Protein AF-A0A832UX78-F1 (afdb_monomer)

Sequence (107 aa):
MGAEQIIALIGIGAAVGALTYHAFFRSAKTAERREAENFEIPVALPKAFGGKEKIEQQPPKAKTGTPLKALCIHCKKAVALPFRCRFCTELFCGEHRLPENHECEAL

Mean predicted aligned error: 19.5 Å

Structure (mmCIF, N/CA/C/O backbone):
data_AF-A0A832UX78-F1
#
_entry.id   AF-A0A832UX78-F1
#
loop_
_atom_site.group_PDB
_atom_site.id
_atom_site.type_symbol
_atom_site.label_atom_id
_atom_site.label_alt_id
_atom_site.label_comp_id
_atom_site.label_asym_id
_atom_site.label_entity_id
_atom_site.label_seq_id
_atom_site.pdbx_PDB_ins_code
_atom_site.Cartn_x
_atom_site.Cartn_y
_atom_site.Cartn_z
_atom_site.occupancy
_atom_site.B_iso_or_equiv
_atom_site.auth_seq_id
_atom_site.auth_comp_id
_atom_site.auth_asym_id
_atom_site.auth_atom_id
_atom_site.pdbx_PDB_model_num
ATOM 1 N N . MET A 1 1 ? -20.213 -2.189 68.488 1.00 57.91 1 MET A N 1
ATOM 2 C CA . MET A 1 1 ? -19.423 -1.556 67.408 1.00 57.91 1 MET A CA 1
ATOM 3 C C . MET A 1 1 ? -20.381 -1.282 66.258 1.00 57.91 1 MET A C 1
ATOM 5 O O . MET A 1 1 ? -20.924 -2.237 65.724 1.00 57.91 1 MET A O 1
ATOM 9 N N . GLY A 1 2 ? -20.716 -0.014 65.998 1.00 64.56 2 GLY A N 1
ATOM 10 C CA . GLY A 1 2 ? -21.736 0.366 65.007 1.00 64.56 2 GLY A CA 1
ATOM 11 C C . GLY A 1 2 ? -21.206 0.321 63.570 1.00 64.56 2 GLY A C 1
ATOM 12 O O . GLY A 1 2 ? -20.004 0.478 63.363 1.00 64.56 2 GLY A O 1
ATOM 13 N N . ALA A 1 3 ? -22.100 0.119 62.597 1.00 67.44 3 ALA A N 1
ATOM 14 C CA . ALA A 1 3 ? -21.788 -0.033 61.167 1.00 67.44 3 ALA A CA 1
ATOM 15 C C . ALA A 1 3 ? -20.900 1.093 60.590 1.00 67.44 3 ALA A C 1
ATOM 17 O O . ALA A 1 3 ? -20.066 0.841 59.724 1.00 67.44 3 ALA A O 1
ATOM 18 N N . GLU A 1 4 ? -21.003 2.298 61.149 1.00 64.88 4 GLU A N 1
ATOM 19 C CA . GLU A 1 4 ? -20.196 3.482 60.822 1.00 64.88 4 GLU A CA 1
ATOM 20 C C . GLU A 1 4 ? -18.678 3.232 60.961 1.00 64.88 4 GLU A C 1
ATOM 22 O O . GLU A 1 4 ? -17.885 3.655 60.121 1.00 64.88 4 GLU A O 1
ATOM 27 N N . GLN A 1 5 ? -18.259 2.485 61.993 1.00 60.84 5 GLN A N 1
ATOM 28 C CA . GLN A 1 5 ? -16.840 2.199 62.256 1.00 60.84 5 GLN A CA 1
ATOM 29 C C . GLN A 1 5 ? -16.263 1.173 61.270 1.00 60.84 5 GLN A C 1
ATOM 31 O O . GLN A 1 5 ? -15.073 1.191 60.968 1.00 60.84 5 GLN A O 1
ATOM 36 N N . ILE A 1 6 ? -17.106 0.289 60.731 1.00 61.12 6 ILE A N 1
ATOM 37 C CA . ILE A 1 6 ? -16.697 -0.740 59.767 1.00 61.12 6 ILE A CA 1
ATOM 38 C C . ILE A 1 6 ? -16.443 -0.101 58.395 1.00 61.12 6 ILE A C 1
ATOM 40 O O . ILE A 1 6 ? -15.452 -0.417 57.738 1.00 61.12 6 ILE A O 1
ATOM 44 N N . ILE A 1 7 ? -17.290 0.851 57.991 1.00 60.88 7 ILE A N 1
ATOM 45 C CA . ILE A 1 7 ? -17.148 1.580 56.723 1.00 60.88 7 ILE A CA 1
ATOM 46 C C . ILE A 1 7 ? -15.863 2.424 56.722 1.00 60.88 7 ILE A C 1
ATOM 48 O O . ILE A 1 7 ? -15.124 2.419 55.734 1.00 60.88 7 ILE A O 1
ATOM 52 N N . ALA A 1 8 ? -15.540 3.077 57.844 1.00 61.03 8 ALA A N 1
ATOM 53 C CA . ALA A 1 8 ? -14.305 3.848 57.991 1.00 61.03 8 ALA A CA 1
ATOM 54 C C . ALA A 1 8 ? -13.036 2.981 57.841 1.00 61.03 8 ALA A C 1
ATOM 56 O O . ALA A 1 8 ? -12.086 3.386 57.171 1.00 61.03 8 ALA A O 1
ATOM 57 N N . LEU A 1 9 ? -13.028 1.764 58.396 1.00 60.50 9 LEU A N 1
ATOM 58 C CA . LEU A 1 9 ? -11.884 0.846 58.307 1.00 60.50 9 LEU A CA 1
ATOM 59 C C . LEU A 1 9 ? -11.669 0.286 56.890 1.00 60.50 9 LEU A C 1
ATOM 61 O O . LEU A 1 9 ? -10.525 0.161 56.450 1.00 60.50 9 LEU A O 1
ATOM 65 N N . ILE A 1 10 ? -12.745 0.004 56.146 1.00 60.69 10 ILE A N 1
ATOM 66 C CA . ILE A 1 10 ? -12.658 -0.447 54.745 1.00 60.69 10 ILE A CA 1
ATOM 67 C C . ILE A 1 10 ? -12.077 0.662 53.851 1.00 60.69 10 ILE A C 1
ATOM 69 O O . ILE A 1 10 ? -11.227 0.389 53.001 1.00 60.69 10 ILE A O 1
ATOM 73 N N . GLY A 1 11 ? -12.474 1.922 54.072 1.00 59.25 11 GLY A N 1
ATOM 74 C CA . GLY A 1 11 ? -11.965 3.070 53.311 1.00 59.25 11 GLY A CA 1
ATOM 75 C C . GLY A 1 11 ? -10.459 3.309 53.480 1.00 59.25 11 GLY A C 1
ATOM 76 O O . GLY A 1 11 ? -9.767 3.623 52.511 1.00 59.25 11 GLY A O 1
ATOM 77 N N . ILE A 1 12 ? -9.922 3.096 54.686 1.00 61.44 12 ILE A N 1
ATOM 78 C CA . ILE A 1 12 ? -8.488 3.272 54.982 1.00 61.44 12 ILE A CA 1
ATOM 79 C C . ILE A 1 12 ? -7.636 2.203 54.275 1.00 61.44 12 ILE A C 1
ATOM 81 O O . ILE A 1 12 ? -6.566 2.514 53.747 1.00 61.44 12 ILE A O 1
ATOM 85 N N . GLY A 1 13 ? -8.120 0.957 54.194 1.00 61.28 13 GLY A N 1
ATOM 86 C CA . GLY A 1 13 ? -7.401 -0.146 53.544 1.00 61.28 13 GLY A CA 1
ATOM 87 C C . GLY A 1 13 ? -7.124 0.090 52.053 1.00 61.28 13 GLY A C 1
ATOM 88 O O . GLY A 1 13 ? -6.032 -0.217 51.570 1.00 61.28 13 GLY A O 1
ATOM 89 N N . ALA A 1 14 ? -8.068 0.706 51.333 1.00 64.69 14 ALA A N 1
ATOM 90 C CA . ALA A 1 14 ? -7.911 1.009 49.909 1.00 64.69 14 ALA A CA 1
ATOM 91 C C . ALA A 1 14 ? -6.827 2.073 49.645 1.00 64.69 14 ALA A C 1
ATOM 93 O O . ALA A 1 14 ? -6.029 1.929 48.715 1.00 64.69 14 ALA A O 1
ATOM 94 N N . ALA A 1 15 ? -6.747 3.109 50.487 1.00 65.12 15 ALA A N 1
ATOM 95 C CA . ALA A 1 15 ? -5.744 4.166 50.359 1.00 65.12 15 ALA A CA 1
ATOM 96 C C . ALA A 1 15 ? -4.319 3.659 50.646 1.00 65.12 15 ALA A C 1
ATOM 98 O O . ALA A 1 15 ? -3.392 3.949 49.888 1.00 65.12 15 ALA A O 1
ATOM 99 N N . VAL A 1 16 ? -4.141 2.847 51.695 1.00 73.44 16 VAL A N 1
ATOM 100 C CA . VAL A 1 16 ? -2.830 2.267 52.044 1.00 73.44 16 VAL A CA 1
ATOM 101 C C . VAL A 1 16 ? -2.369 1.260 50.980 1.00 73.44 16 VAL A C 1
ATOM 103 O O . VAL A 1 16 ? -1.197 1.263 50.592 1.00 73.44 16 VAL A O 1
ATOM 106 N N . GLY A 1 17 ? -3.286 0.448 50.444 1.00 69.19 17 GLY A N 1
ATOM 107 C CA . GLY A 1 17 ? -3.005 -0.481 49.345 1.00 69.19 17 GLY A CA 1
ATOM 108 C C . GLY A 1 17 ? -2.563 0.221 48.057 1.00 69.19 17 GLY A C 1
ATOM 109 O O . GLY A 1 17 ? -1.572 -0.176 47.449 1.00 69.19 17 GLY A O 1
ATOM 110 N N . ALA A 1 18 ? -3.234 1.308 47.662 1.00 71.19 18 ALA A N 1
ATOM 111 C CA . ALA A 1 18 ? -2.874 2.059 46.457 1.00 71.19 18 ALA A CA 1
ATOM 112 C C . ALA A 1 18 ? -1.500 2.744 46.574 1.00 71.19 18 ALA A C 1
ATOM 114 O O . ALA A 1 18 ? -0.702 2.700 45.634 1.00 71.19 18 ALA A O 1
ATOM 115 N N . LEU A 1 19 ? -1.198 3.336 47.735 1.00 71.19 19 LEU A N 1
ATOM 116 C CA . LEU A 1 19 ? 0.081 4.011 47.980 1.00 71.19 19 LEU A CA 1
ATOM 117 C C . LEU A 1 19 ? 1.260 3.025 47.990 1.00 71.19 19 LEU A C 1
ATOM 119 O O . LEU A 1 19 ? 2.294 3.294 47.377 1.00 71.19 19 LEU A O 1
ATOM 123 N N . THR A 1 20 ? 1.098 1.864 48.628 1.00 71.50 20 THR A N 1
ATOM 124 C CA . THR A 1 20 ? 2.141 0.824 48.672 1.00 71.50 20 THR A CA 1
ATOM 125 C C . THR A 1 20 ? 2.329 0.129 47.321 1.00 71.50 20 THR A C 1
ATOM 127 O O . THR A 1 20 ? 3.468 -0.073 46.894 1.00 71.50 20 THR A O 1
ATOM 130 N N . TYR A 1 21 ? 1.243 -0.143 46.588 1.00 72.06 21 TYR A N 1
ATOM 131 C CA . TYR A 1 21 ? 1.293 -0.697 45.231 1.00 72.06 21 TYR A CA 1
ATOM 132 C C . TYR A 1 21 ? 2.035 0.229 44.259 1.00 72.06 21 TYR A C 1
ATOM 134 O O . TYR A 1 21 ? 2.931 -0.216 43.538 1.00 72.06 21 TYR A O 1
ATOM 142 N N . HIS A 1 22 ? 1.716 1.528 44.266 1.00 72.88 22 HIS A N 1
ATOM 143 C CA . HIS A 1 22 ? 2.358 2.499 43.377 1.00 72.88 22 HIS A CA 1
ATOM 144 C C . HIS A 1 22 ? 3.846 2.704 43.711 1.00 72.88 22 HIS A C 1
ATOM 146 O O . HIS A 1 22 ? 4.668 2.835 42.802 1.00 72.88 22 HIS A O 1
ATOM 152 N N . ALA A 1 23 ? 4.218 2.687 44.997 1.00 70.94 23 ALA A N 1
ATOM 153 C CA . ALA A 1 23 ? 5.617 2.775 45.417 1.00 70.94 23 ALA A CA 1
ATOM 154 C C . ALA A 1 23 ? 6.442 1.555 44.964 1.00 70.94 23 ALA A C 1
ATOM 156 O O . ALA A 1 23 ? 7.543 1.725 44.441 1.00 70.94 23 ALA A O 1
ATOM 157 N N . PHE A 1 24 ? 5.901 0.341 45.098 1.00 65.62 24 PHE A N 1
ATOM 158 C CA . PHE A 1 24 ? 6.594 -0.892 44.714 1.00 65.62 24 PHE A CA 1
ATOM 159 C C . PHE A 1 24 ? 6.724 -1.044 43.188 1.00 65.62 24 PHE A C 1
ATOM 161 O O . PHE A 1 24 ? 7.811 -1.313 42.674 1.00 65.62 24 PHE A O 1
ATOM 168 N N . PHE A 1 25 ? 5.652 -0.792 42.430 1.00 60.56 25 PHE A N 1
ATOM 169 C CA . PHE A 1 25 ? 5.654 -0.986 40.974 1.00 60.56 25 PHE A CA 1
ATOM 170 C C . PHE A 1 25 ? 6.438 0.071 40.185 1.00 60.56 25 PHE A C 1
ATOM 172 O O . PHE A 1 25 ? 6.846 -0.199 39.053 1.00 60.56 25 PHE A O 1
ATOM 179 N N . ARG A 1 26 ? 6.715 1.255 40.751 1.00 59.78 26 ARG A N 1
ATOM 180 C CA . ARG A 1 26 ? 7.565 2.256 40.079 1.00 59.78 26 ARG A CA 1
ATOM 181 C C . ARG A 1 26 ? 9.029 1.811 39.974 1.00 59.78 26 ARG A C 1
ATOM 183 O O . ARG A 1 26 ? 9.722 2.257 39.065 1.00 59.78 26 ARG A O 1
ATOM 190 N N . SER A 1 27 ? 9.484 0.913 40.851 1.00 54.94 27 SER A N 1
ATOM 191 C CA . SER A 1 27 ? 10.878 0.445 40.886 1.00 54.94 27 SER A CA 1
ATOM 192 C C . SER A 1 27 ? 11.248 -0.489 39.721 1.00 54.94 27 SER A C 1
ATOM 194 O O . SER A 1 27 ? 12.412 -0.589 39.349 1.00 54.94 27 SER A O 1
ATOM 196 N N . ALA A 1 28 ? 10.270 -1.146 39.088 1.00 58.09 28 ALA A N 1
ATOM 197 C CA . ALA A 1 28 ? 10.535 -2.177 38.081 1.00 58.09 28 ALA A CA 1
ATOM 198 C C . ALA A 1 28 ? 10.845 -1.640 36.667 1.00 58.09 28 ALA A C 1
ATOM 200 O O . ALA A 1 28 ? 11.256 -2.412 35.810 1.00 58.09 28 ALA A O 1
ATOM 201 N N . LYS A 1 29 ? 10.655 -0.339 36.390 1.00 55.62 29 LYS A N 1
ATOM 202 C CA . LYS A 1 29 ? 10.758 0.216 35.020 1.00 55.62 29 LYS A CA 1
ATOM 203 C C . LYS A 1 29 ? 12.038 1.006 34.716 1.00 55.62 29 LYS A C 1
ATOM 205 O O . LYS A 1 29 ? 12.222 1.431 33.582 1.00 55.62 29 LYS A O 1
ATOM 210 N N . THR A 1 30 ? 12.926 1.228 35.686 1.00 51.91 30 THR A N 1
ATOM 211 C CA . THR A 1 30 ? 14.154 2.033 35.488 1.00 51.91 30 THR A CA 1
ATOM 212 C C . THR A 1 30 ? 15.427 1.209 35.281 1.00 51.91 30 THR A C 1
ATOM 214 O O . THR A 1 30 ? 16.481 1.794 35.046 1.00 51.91 30 THR A O 1
ATOM 217 N N . ALA A 1 31 ? 15.350 -0.124 35.347 1.00 55.69 31 ALA A N 1
ATOM 218 C CA . ALA A 1 31 ? 16.507 -1.009 35.188 1.00 55.69 31 ALA A CA 1
ATOM 219 C C . ALA A 1 31 ? 16.899 -1.275 33.718 1.00 55.69 31 ALA A C 1
ATOM 221 O O . ALA A 1 31 ? 18.019 -1.688 33.452 1.00 55.69 31 ALA A O 1
ATOM 222 N N . GLU A 1 32 ? 16.030 -0.986 32.747 1.00 57.81 32 GLU A N 1
ATOM 223 C CA . GLU A 1 32 ? 16.214 -1.405 31.345 1.00 57.81 32 GLU A CA 1
ATOM 224 C C . GLU A 1 32 ? 16.895 -0.341 30.452 1.00 57.81 32 GLU A C 1
ATOM 226 O O . GLU A 1 32 ? 16.628 -0.263 29.255 1.00 57.81 32 GLU A O 1
ATOM 231 N N . ARG A 1 33 ? 17.741 0.542 31.012 1.00 58.53 33 ARG A N 1
ATOM 232 C CA . ARG A 1 33 ? 18.317 1.690 30.269 1.00 58.53 33 ARG A CA 1
ATOM 233 C C . ARG A 1 33 ? 19.841 1.851 30.364 1.00 58.53 33 ARG A C 1
ATOM 235 O O . ARG A 1 33 ? 20.303 2.991 30.350 1.00 58.53 33 ARG A O 1
ATOM 242 N N . ARG A 1 34 ? 20.633 0.774 30.466 1.00 61.78 34 ARG A N 1
ATOM 243 C CA . ARG A 1 34 ? 22.115 0.861 30.407 1.00 61.78 34 ARG A CA 1
ATOM 244 C C . ARG A 1 34 ? 22.834 -0.348 29.788 1.00 61.78 34 ARG A C 1
ATOM 246 O O . ARG A 1 34 ? 23.842 -0.780 30.319 1.00 61.78 34 ARG A O 1
ATOM 253 N N . GLU A 1 35 ? 22.371 -0.847 28.645 1.00 58.84 35 GLU A N 1
ATOM 254 C CA . GLU A 1 35 ? 23.169 -1.791 27.834 1.00 58.84 35 GLU A CA 1
ATOM 255 C C . GLU A 1 35 ? 23.085 -1.438 26.343 1.00 58.84 35 GLU A C 1
ATOM 257 O O . GLU A 1 35 ? 22.704 -2.233 25.490 1.00 58.84 35 GLU A O 1
ATOM 262 N N . ALA A 1 36 ? 23.401 -0.180 26.033 1.00 58.94 36 ALA A N 1
ATOM 263 C CA . ALA A 1 36 ? 23.611 0.299 24.673 1.00 58.94 36 ALA A CA 1
ATOM 264 C C . ALA A 1 36 ? 24.995 0.944 24.589 1.00 58.94 36 ALA A C 1
ATOM 266 O O . ALA A 1 36 ? 25.120 2.142 24.356 1.00 58.94 36 ALA A O 1
ATOM 267 N N . GLU A 1 37 ? 26.040 0.153 24.814 1.00 64.06 37 GLU A N 1
ATOM 268 C CA . GLU A 1 37 ? 27.403 0.562 24.504 1.00 64.06 37 GLU A CA 1
ATOM 269 C C . GLU A 1 37 ? 28.262 -0.648 24.120 1.00 64.06 37 GLU A C 1
ATOM 271 O O . GLU A 1 37 ? 28.468 -1.572 24.897 1.00 64.06 37 GLU A O 1
ATOM 276 N N . ASN A 1 38 ? 28.781 -0.568 22.892 1.00 63.28 38 ASN A N 1
ATOM 277 C CA . ASN A 1 38 ? 29.941 -1.281 22.367 1.00 63.28 38 ASN A CA 1
ATOM 278 C C . ASN A 1 38 ? 29.752 -2.702 21.795 1.00 63.28 38 ASN A C 1
ATOM 280 O O . ASN A 1 38 ? 30.143 -3.705 22.387 1.00 63.28 38 ASN A O 1
ATOM 284 N N . PHE A 1 39 ? 29.269 -2.769 20.550 1.00 56.38 39 PHE A N 1
ATOM 285 C CA . PHE A 1 39 ? 29.615 -3.870 19.647 1.00 56.38 39 PHE A CA 1
ATOM 286 C C . PHE A 1 39 ? 30.317 -3.298 18.414 1.00 56.38 39 PHE A C 1
ATOM 288 O O . PHE A 1 39 ? 29.679 -2.891 17.442 1.00 56.38 39 PHE A O 1
ATOM 295 N N . GLU A 1 40 ? 31.644 -3.212 18.483 1.00 58.94 40 GLU A N 1
ATOM 296 C CA . GLU A 1 40 ? 32.471 -2.925 17.315 1.00 58.94 40 GLU A CA 1
ATOM 297 C C . GLU A 1 40 ? 32.443 -4.138 16.375 1.00 58.94 40 GLU A C 1
ATOM 299 O O . GLU A 1 40 ? 32.700 -5.267 16.791 1.00 58.94 40 GLU A O 1
ATOM 304 N N . ILE A 1 41 ? 32.109 -3.911 15.102 1.00 60.03 41 ILE A N 1
ATOM 305 C CA . ILE A 1 41 ? 32.057 -4.954 14.072 1.00 60.03 41 ILE A CA 1
ATOM 306 C C . ILE A 1 41 ? 33.429 -5.021 13.383 1.00 60.03 41 ILE A C 1
ATOM 308 O O . ILE A 1 41 ? 33.754 -4.112 12.613 1.00 60.03 41 ILE A O 1
ATOM 312 N N . PRO A 1 42 ? 34.235 -6.083 13.569 1.00 53.38 42 PRO A N 1
ATOM 313 C CA . PRO A 1 42 ? 35.397 -6.305 12.724 1.00 53.38 42 PRO A CA 1
ATOM 314 C C . PRO A 1 42 ? 34.920 -6.800 11.352 1.00 53.38 42 PRO A C 1
ATOM 316 O O . PRO A 1 42 ? 34.531 -7.955 11.181 1.00 53.38 42 PRO A O 1
ATOM 319 N N . VAL A 1 43 ? 34.941 -5.920 10.349 1.00 53.31 43 VAL A N 1
ATOM 320 C CA . VAL A 1 43 ? 34.713 -6.283 8.941 1.00 53.31 43 VAL A CA 1
ATOM 321 C C . VAL A 1 43 ? 35.910 -7.066 8.397 1.00 53.31 43 VAL A C 1
ATOM 323 O O . VAL A 1 43 ? 36.773 -6.537 7.702 1.00 53.31 43 VAL A O 1
ATOM 326 N N . ALA A 1 44 ? 35.945 -8.363 8.695 1.00 55.75 44 ALA A N 1
ATOM 327 C CA . ALA A 1 44 ? 36.651 -9.338 7.876 1.00 55.75 44 ALA A CA 1
ATOM 328 C C . ALA A 1 44 ? 35.669 -9.856 6.820 1.00 55.75 44 ALA A C 1
ATOM 330 O O . ALA A 1 44 ? 34.732 -10.586 7.129 1.00 55.75 44 ALA A O 1
ATOM 331 N N . LEU A 1 45 ? 35.858 -9.428 5.573 1.00 53.44 45 LEU A N 1
ATOM 332 C CA . LEU A 1 45 ? 35.035 -9.815 4.429 1.00 53.44 45 LEU A CA 1
ATOM 333 C C . LEU A 1 45 ? 35.296 -11.297 4.073 1.00 53.44 45 LEU A C 1
ATOM 335 O O . LEU A 1 45 ? 36.412 -11.610 3.642 1.00 53.44 45 LEU A O 1
ATOM 339 N N . PRO A 1 46 ? 34.329 -12.227 4.202 1.00 52.38 46 PRO A N 1
ATOM 340 C CA . PRO A 1 46 ? 34.531 -13.585 3.723 1.00 52.38 46 PRO A CA 1
ATOM 341 C C . PRO A 1 46 ? 34.417 -13.622 2.193 1.00 52.38 46 PRO A C 1
ATOM 343 O O . PRO A 1 46 ? 33.401 -13.262 1.598 1.00 52.38 46 PRO A O 1
ATOM 346 N N . LYS A 1 47 ? 35.495 -14.071 1.545 1.00 52.59 47 LYS A N 1
ATOM 347 C CA . LYS A 1 47 ? 35.477 -14.556 0.161 1.00 52.59 47 LYS A CA 1
ATOM 348 C C . LYS A 1 47 ? 34.659 -15.853 0.099 1.00 52.59 47 LYS A C 1
ATOM 350 O O . LYS A 1 47 ? 34.783 -16.684 0.989 1.00 52.59 47 LYS A O 1
ATOM 355 N N . ALA A 1 48 ? 33.945 -16.024 -1.017 1.00 48.09 48 ALA A N 1
ATOM 356 C CA . ALA A 1 48 ? 33.156 -17.192 -1.435 1.00 48.09 48 ALA A CA 1
ATOM 357 C C . ALA A 1 48 ? 31.666 -17.195 -1.028 1.00 48.09 48 ALA A C 1
ATOM 359 O O . ALA A 1 48 ? 31.233 -17.926 -0.144 1.00 48.09 48 ALA A O 1
ATOM 360 N N . PHE A 1 49 ? 30.850 -16.454 -1.788 1.00 42.56 49 PHE A N 1
ATOM 361 C CA . PHE A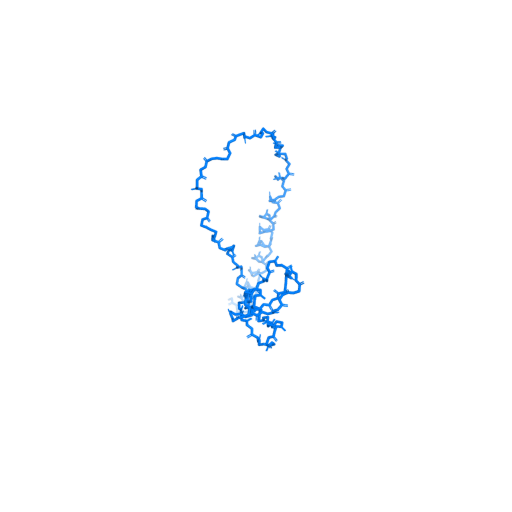 1 49 ? 29.435 -16.791 -1.967 1.00 42.56 49 PHE A CA 1
ATOM 362 C C . PHE A 1 49 ? 29.331 -17.956 -2.957 1.00 42.56 49 PHE A C 1
ATOM 364 O O . PHE A 1 49 ? 29.387 -17.772 -4.172 1.00 42.56 49 PHE A O 1
ATOM 371 N N . GLY A 1 50 ? 29.207 -19.166 -2.422 1.00 48.38 50 GLY A N 1
ATOM 372 C CA . GLY A 1 50 ? 28.911 -20.376 -3.176 1.00 48.38 50 GLY A CA 1
ATOM 373 C C . GLY A 1 50 ? 28.002 -21.273 -2.350 1.00 48.38 50 GLY A C 1
ATOM 374 O O . GLY A 1 50 ? 28.462 -21.920 -1.419 1.00 48.38 50 GLY A O 1
ATOM 375 N N . GLY A 1 51 ? 26.713 -21.311 -2.680 1.00 42.78 51 GLY A N 1
ATOM 376 C CA . GLY A 1 51 ? 25.766 -22.217 -2.032 1.00 42.78 51 GLY A CA 1
ATOM 377 C C . GLY A 1 51 ? 24.336 -21.710 -2.126 1.00 42.78 51 GLY A C 1
ATOM 378 O O . GLY A 1 51 ? 24.038 -20.590 -1.738 1.00 42.78 51 GLY A O 1
ATOM 379 N N . LYS A 1 52 ? 23.453 -22.528 -2.696 1.00 49.25 52 LYS A N 1
ATOM 380 C CA . LYS A 1 52 ? 22.037 -22.229 -2.925 1.00 49.25 52 LYS A CA 1
ATOM 381 C C . LYS A 1 52 ? 21.293 -22.173 -1.591 1.00 49.25 52 LYS A C 1
ATOM 383 O O . LYS A 1 52 ? 20.754 -23.177 -1.137 1.00 49.25 52 LYS A O 1
ATOM 388 N N . GLU A 1 53 ? 21.269 -21.008 -0.966 1.00 53.19 53 GLU A N 1
ATOM 389 C CA . GLU A 1 53 ? 20.499 -20.799 0.250 1.00 53.19 53 GLU A CA 1
ATOM 390 C C . GLU A 1 53 ? 19.055 -20.473 -0.134 1.00 53.19 53 GLU A C 1
ATOM 392 O O . GLU A 1 53 ? 18.739 -19.400 -0.654 1.00 53.19 53 GLU A O 1
ATOM 397 N N . LYS A 1 54 ? 18.165 -21.449 0.071 1.00 50.91 54 LYS A N 1
ATOM 398 C CA . LYS A 1 54 ? 16.717 -21.253 0.019 1.00 50.91 54 LYS A CA 1
ATOM 399 C C . LYS A 1 54 ? 16.342 -20.393 1.222 1.00 50.91 54 LYS A C 1
ATOM 401 O O . LYS A 1 54 ? 15.893 -20.901 2.245 1.00 50.91 54 LYS A O 1
ATOM 406 N N . ILE A 1 55 ? 16.555 -19.087 1.103 1.00 53.56 55 ILE A N 1
ATOM 407 C CA . ILE A 1 55 ? 15.954 -18.114 2.005 1.00 53.56 55 ILE A CA 1
ATOM 408 C C . ILE A 1 55 ? 14.463 -18.154 1.678 1.00 53.56 55 ILE A C 1
ATOM 410 O O . ILE A 1 55 ? 13.977 -17.487 0.767 1.00 53.56 55 ILE A O 1
ATOM 414 N N . GLU A 1 56 ? 13.751 -19.036 2.375 1.00 58.16 56 GLU A N 1
ATOM 415 C CA . GLU A 1 56 ? 12.300 -19.030 2.478 1.00 58.16 56 GLU A CA 1
ATOM 416 C C . GLU A 1 56 ? 11.946 -17.710 3.169 1.00 58.16 56 GLU A C 1
ATOM 418 O O . GLU A 1 56 ? 11.958 -17.598 4.394 1.00 58.16 56 GLU A O 1
ATOM 423 N N . GLN A 1 57 ? 11.763 -16.666 2.360 1.00 61.28 57 GLN A N 1
ATOM 424 C CA . GLN A 1 57 ? 11.428 -15.320 2.801 1.00 61.28 57 GLN A CA 1
ATOM 425 C C . GLN A 1 57 ? 10.032 -15.354 3.427 1.00 61.28 57 GLN A C 1
ATOM 427 O O . GLN A 1 57 ? 9.028 -15.079 2.773 1.00 61.28 57 GLN A O 1
ATOM 432 N N . GLN A 1 58 ? 9.961 -15.725 4.706 1.00 58.69 58 GLN A N 1
ATOM 433 C CA . GLN A 1 58 ? 8.771 -15.497 5.506 1.00 58.69 58 GLN A CA 1
ATOM 434 C C . GLN A 1 58 ? 8.543 -13.981 5.555 1.00 58.69 58 GLN A C 1
ATOM 436 O O . GLN A 1 58 ? 9.450 -13.246 5.960 1.00 58.69 58 GLN A O 1
ATOM 441 N N . PRO A 1 59 ? 7.368 -13.483 5.135 1.00 61.00 59 PRO A N 1
ATOM 442 C CA . PRO A 1 59 ? 7.057 -12.070 5.266 1.00 61.00 59 PRO A CA 1
ATOM 443 C C . PRO A 1 59 ? 7.176 -11.668 6.747 1.00 61.00 59 PRO A C 1
ATOM 445 O O . PRO A 1 59 ? 6.770 -12.444 7.621 1.00 61.00 59 PRO A O 1
ATOM 448 N N . PRO A 1 60 ? 7.738 -10.482 7.057 1.00 59.81 60 PRO A N 1
ATOM 449 C CA . PRO A 1 60 ? 7.863 -10.014 8.432 1.00 59.81 60 PRO A CA 1
ATOM 450 C C . PRO A 1 60 ? 6.481 -10.055 9.085 1.00 59.81 60 PRO A C 1
ATOM 452 O O . PRO A 1 60 ? 5.529 -9.509 8.527 1.00 59.81 60 PRO A O 1
ATOM 455 N N . LYS A 1 61 ? 6.358 -10.738 10.235 1.00 51.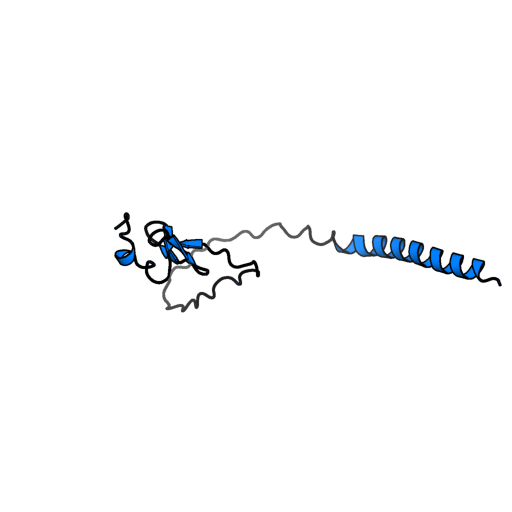66 61 LYS A N 1
ATOM 456 C CA . LYS A 1 61 ? 5.099 -10.887 10.982 1.00 51.66 61 LYS A CA 1
ATOM 457 C C . LYS A 1 61 ? 4.489 -9.504 11.234 1.00 51.66 61 LYS A C 1
ATOM 459 O O . LYS A 1 61 ? 4.898 -8.788 12.147 1.00 51.66 61 LYS A O 1
ATOM 464 N N . ALA A 1 62 ? 3.539 -9.122 10.385 1.00 56.16 62 ALA A N 1
ATOM 465 C CA . ALA A 1 62 ? 2.859 -7.844 10.452 1.00 56.16 62 ALA A CA 1
ATOM 466 C C . ALA A 1 62 ? 2.060 -7.782 11.759 1.00 56.16 62 ALA A C 1
ATOM 468 O O . ALA A 1 62 ? 1.238 -8.654 12.044 1.00 56.16 62 ALA A O 1
ATOM 469 N N . LYS A 1 63 ? 2.321 -6.752 12.568 1.00 57.62 63 LYS A N 1
ATOM 470 C CA . LYS A 1 63 ? 1.505 -6.422 13.740 1.00 57.62 63 LYS A CA 1
ATOM 471 C C . LYS A 1 63 ? 0.089 -6.134 13.235 1.00 57.62 63 LYS A C 1
ATOM 473 O O . LYS A 1 63 ? -0.076 -5.367 12.290 1.00 57.62 63 LYS A O 1
ATOM 478 N N . THR A 1 64 ? -0.906 -6.797 13.813 1.00 49.22 64 THR A N 1
ATOM 479 C CA . THR A 1 64 ? -2.306 -6.799 13.370 1.00 49.22 64 THR A CA 1
ATOM 480 C C . THR A 1 64 ? -2.928 -5.403 13.460 1.00 49.22 64 THR A C 1
ATOM 482 O O . THR A 1 64 ? -3.482 -5.024 14.488 1.00 49.22 64 THR A O 1
ATOM 485 N N . GLY A 1 65 ? -2.816 -4.636 12.379 1.00 60.72 65 GLY A N 1
ATOM 486 C CA . GLY A 1 65 ? -3.632 -3.464 12.088 1.00 60.72 65 GLY A CA 1
ATOM 487 C C . GLY A 1 65 ? -4.590 -3.793 10.946 1.00 60.72 65 GLY A C 1
ATOM 488 O O . GLY A 1 65 ? -4.272 -4.616 10.087 1.00 60.72 65 GLY A O 1
ATOM 489 N N . THR A 1 66 ? -5.772 -3.184 10.951 1.00 63.47 66 THR A N 1
ATOM 490 C CA . THR A 1 66 ? -6.772 -3.273 9.877 1.00 63.47 66 THR A CA 1
ATOM 491 C C . THR A 1 66 ? -6.093 -3.182 8.503 1.00 63.47 66 THR A C 1
ATOM 493 O O . THR A 1 66 ? -5.313 -2.248 8.301 1.00 63.47 66 THR A O 1
ATOM 496 N N . PRO A 1 67 ? -6.338 -4.115 7.557 1.00 66.56 67 PRO A N 1
ATOM 497 C CA . PRO A 1 67 ? -5.664 -4.087 6.266 1.00 66.56 67 PRO A CA 1
ATOM 498 C C . PRO A 1 67 ? -6.040 -2.793 5.547 1.00 66.56 67 PRO A C 1
ATOM 500 O O . PRO A 1 67 ? -7.205 -2.578 5.199 1.00 66.56 67 PRO A O 1
ATOM 503 N N . LEU A 1 68 ? -5.056 -1.912 5.366 1.00 72.38 68 LEU A N 1
ATOM 504 C CA . LEU A 1 68 ? -5.222 -0.685 4.603 1.00 72.38 68 LEU A CA 1
ATOM 505 C C . LEU A 1 68 ? -5.546 -1.086 3.163 1.00 72.38 68 LEU A C 1
ATOM 507 O O . LEU A 1 68 ? -4.679 -1.550 2.424 1.00 72.38 68 LEU A O 1
ATOM 511 N N . LYS A 1 69 ? -6.820 -0.955 2.779 1.00 85.06 69 LYS 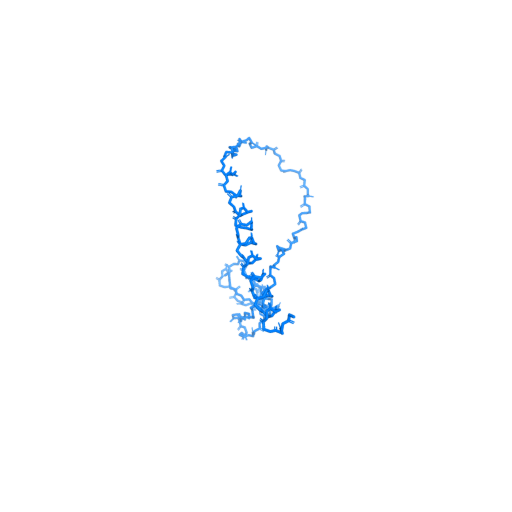A N 1
ATOM 512 C CA . LYS A 1 69 ? -7.244 -1.142 1.392 1.00 85.06 69 LYS A CA 1
ATOM 513 C C . LYS A 1 69 ? -6.592 -0.046 0.553 1.00 85.06 69 LYS A C 1
ATOM 515 O O . LYS A 1 69 ? -6.848 1.132 0.781 1.00 85.06 69 LYS A O 1
ATOM 520 N N . ALA A 1 70 ? -5.772 -0.439 -0.411 1.00 92.88 70 ALA A N 1
ATOM 521 C CA . ALA A 1 70 ? -5.142 0.468 -1.366 1.00 92.88 70 ALA A CA 1
ATOM 522 C C . ALA A 1 70 ? -5.890 0.432 -2.703 1.00 92.88 70 ALA A C 1
ATOM 524 O O . ALA A 1 70 ? -6.559 -0.551 -3.011 1.00 92.88 70 ALA A O 1
ATOM 525 N N . LEU A 1 71 ? -5.783 1.481 -3.514 1.00 96.19 71 LEU A N 1
ATOM 526 C CA . LEU A 1 71 ? -6.390 1.525 -4.847 1.00 96.19 71 LEU A CA 1
ATOM 527 C C . LEU A 1 71 ? -5.380 1.070 -5.904 1.00 96.19 71 LEU A C 1
ATOM 529 O O . LEU A 1 71 ? -4.220 1.468 -5.866 1.00 96.19 71 LEU A O 1
ATOM 533 N N . CYS A 1 72 ? -5.826 0.261 -6.864 1.00 97.00 72 CYS A N 1
ATOM 534 C CA . CYS A 1 72 ? -5.033 -0.045 -8.051 1.00 97.00 72 CYS A CA 1
ATOM 535 C C . CYS A 1 72 ? -4.928 1.198 -8.941 1.00 97.00 72 CYS A C 1
ATOM 537 O O . CYS A 1 7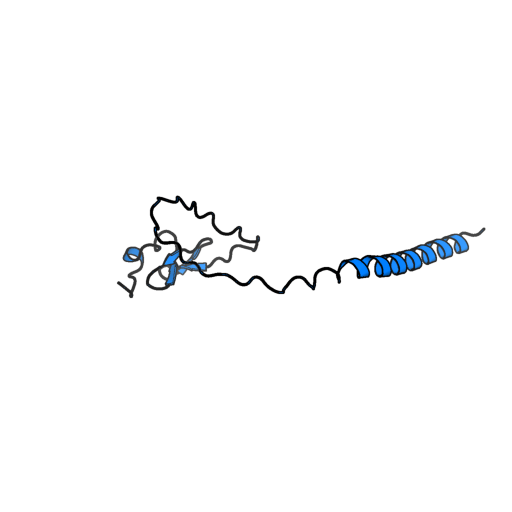2 ? -5.951 1.772 -9.310 1.00 97.00 72 CYS A O 1
ATOM 539 N N . ILE A 1 73 ? -3.717 1.586 -9.338 1.00 96.44 73 ILE A N 1
ATOM 540 C CA . ILE A 1 73 ? -3.515 2.771 -10.183 1.00 96.44 73 ILE A CA 1
ATOM 541 C C . ILE A 1 73 ? -4.139 2.603 -11.574 1.00 96.44 73 ILE A C 1
ATOM 543 O O . ILE A 1 73 ? -4.722 3.565 -12.072 1.00 96.44 73 ILE A O 1
ATOM 547 N N . HIS A 1 74 ? -4.118 1.389 -12.133 1.00 96.94 74 HIS A N 1
ATOM 548 C CA . HIS A 1 74 ? -4.679 1.086 -13.453 1.00 96.94 74 HIS A CA 1
ATOM 549 C C . HIS A 1 74 ? -6.222 1.075 -13.460 1.00 96.94 74 HIS A C 1
ATOM 551 O O . HIS A 1 74 ? -6.850 1.892 -14.122 1.00 96.94 74 HIS A O 1
ATOM 557 N N . CYS A 1 75 ? -6.865 0.205 -12.666 1.00 96.88 75 CYS A N 1
ATOM 558 C CA . CYS A 1 75 ? -8.328 0.031 -12.705 1.00 96.88 75 CYS A CA 1
ATOM 559 C C . CYS A 1 75 ? -9.110 0.723 -11.581 1.00 96.88 75 CYS A C 1
ATOM 561 O O . CYS A 1 75 ? -10.323 0.541 -11.482 1.00 96.88 75 CYS A O 1
ATOM 563 N N . LYS A 1 76 ? -8.431 1.455 -10.689 1.00 96.38 76 LYS A N 1
ATOM 564 C CA . LYS A 1 76 ? -9.016 2.189 -9.547 1.00 96.38 76 LYS A CA 1
ATOM 565 C C . LYS A 1 76 ? -9.835 1.336 -8.564 1.00 96.38 76 LYS A C 1
ATOM 567 O O . LYS A 1 76 ? -10.545 1.875 -7.721 1.00 96.38 76 LYS A O 1
ATOM 572 N N . LYS A 1 77 ? -9.713 0.004 -8.608 1.00 96.00 77 LYS A N 1
ATOM 573 C CA . LYS A 1 77 ? -10.363 -0.909 -7.652 1.00 96.00 77 LYS A CA 1
ATOM 574 C C . LYS A 1 77 ? -9.613 -0.920 -6.316 1.00 96.00 77 LYS A C 1
ATOM 576 O O . LYS A 1 77 ? -8.383 -0.987 -6.299 1.00 96.00 77 LYS A O 1
ATOM 581 N N . ALA A 1 78 ? -10.352 -0.921 -5.207 1.00 95.44 78 ALA A N 1
ATOM 582 C CA . ALA A 1 78 ? -9.787 -1.119 -3.875 1.00 95.44 78 ALA A CA 1
ATOM 583 C C . ALA A 1 78 ? -9.376 -2.584 -3.666 1.00 95.44 78 ALA A C 1
ATOM 585 O O . ALA A 1 78 ? -10.174 -3.499 -3.868 1.00 95.44 78 ALA A O 1
ATOM 586 N N . VAL A 1 79 ? -8.140 -2.800 -3.227 1.00 94.69 79 VAL A N 1
ATOM 587 C CA . VAL A 1 79 ? -7.541 -4.111 -2.981 1.00 94.69 79 VAL A CA 1
ATOM 588 C C . VAL A 1 79 ? -6.955 -4.184 -1.578 1.00 94.69 79 VAL A C 1
ATOM 590 O O . VAL A 1 79 ? -6.317 -3.250 -1.100 1.00 94.69 79 VAL A O 1
ATOM 593 N N . ALA A 1 80 ? -7.179 -5.311 -0.906 1.00 93.50 80 ALA A N 1
ATOM 594 C CA . ALA A 1 80 ? -6.649 -5.545 0.437 1.00 93.50 80 ALA A CA 1
ATOM 595 C C . ALA A 1 80 ? -5.142 -5.858 0.431 1.00 93.50 80 ALA A C 1
ATOM 597 O O . ALA A 1 80 ? -4.453 -5.571 1.403 1.00 93.50 80 ALA A O 1
ATOM 598 N N . LEU A 1 81 ? -4.645 -6.444 -0.663 1.00 92.69 81 LEU A N 1
ATOM 599 C CA . LEU A 1 81 ? -3.249 -6.837 -0.847 1.00 92.69 81 LEU A CA 1
ATOM 600 C C . LEU A 1 81 ? -2.739 -6.269 -2.181 1.00 92.69 81 LEU A C 1
ATOM 602 O O . LEU A 1 81 ? -2.817 -6.952 -3.205 1.00 92.69 81 LEU A O 1
ATOM 606 N N . PRO A 1 82 ? -2.298 -5.000 -2.210 1.00 95.50 82 PRO A N 1
ATOM 607 C CA . PRO A 1 82 ? -1.730 -4.406 -3.411 1.00 95.50 82 PRO A CA 1
ATOM 608 C C . PRO A 1 82 ? -0.339 -4.977 -3.714 1.00 95.50 82 PRO A C 1
ATOM 610 O O . PRO A 1 82 ? 0.469 -5.208 -2.813 1.00 95.50 82 PRO A O 1
ATOM 613 N N . PHE A 1 83 ? -0.031 -5.133 -4.998 1.00 96.12 83 PHE A N 1
ATOM 614 C CA . PHE A 1 83 ? 1.312 -5.438 -5.484 1.00 96.12 83 PHE A CA 1
ATOM 615 C C . PHE A 1 83 ? 2.032 -4.145 -5.845 1.00 96.12 83 PHE A C 1
ATOM 617 O O . PH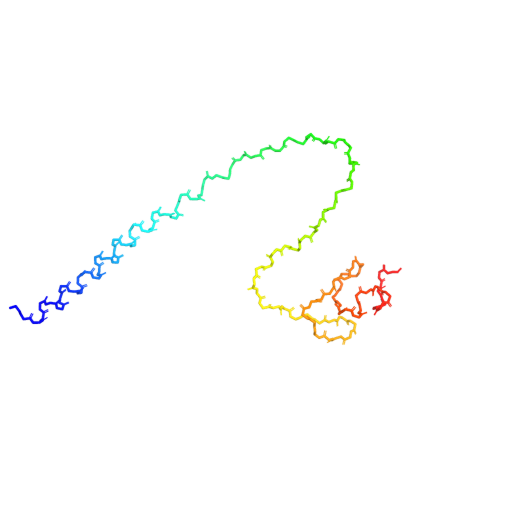E A 1 83 ? 1.468 -3.309 -6.545 1.00 96.12 83 PHE A O 1
ATOM 624 N N . ARG A 1 84 ? 3.281 -3.991 -5.404 1.00 96.38 84 ARG A N 1
ATOM 625 C CA . ARG A 1 84 ? 4.143 -2.883 -5.822 1.00 96.38 84 ARG A CA 1
ATOM 626 C C . ARG A 1 84 ? 4.961 -3.294 -7.046 1.00 96.38 84 ARG A C 1
ATOM 628 O O . ARG A 1 84 ? 5.680 -4.293 -6.981 1.00 96.38 84 ARG A O 1
ATOM 635 N N . CYS A 1 85 ? 4.875 -2.536 -8.136 1.00 96.44 85 CYS A N 1
ATOM 636 C CA . CYS A 1 85 ? 5.712 -2.763 -9.316 1.00 96.44 85 CYS A CA 1
ATOM 637 C C . CYS A 1 85 ? 7.190 -2.473 -8.997 1.00 96.44 85 CYS A C 1
ATOM 639 O O . CYS A 1 85 ? 7.500 -1.529 -8.276 1.00 96.44 85 CYS A O 1
ATOM 641 N N . ARG A 1 86 ? 8.122 -3.274 -9.530 1.00 94.44 86 ARG A N 1
ATOM 642 C CA . ARG A 1 86 ? 9.569 -3.083 -9.299 1.00 94.44 86 ARG A CA 1
ATOM 643 C C . ARG A 1 86 ? 10.189 -1.973 -10.149 1.00 94.44 86 ARG A C 1
ATOM 645 O O . ARG A 1 86 ? 11.285 -1.536 -9.827 1.00 94.44 86 ARG A O 1
ATOM 652 N N . PHE A 1 87 ? 9.499 -1.553 -11.207 1.00 95.50 87 PHE A N 1
ATOM 653 C CA . PHE A 1 87 ? 9.995 -0.569 -12.166 1.00 95.50 87 PHE A CA 1
ATOM 654 C C . PHE A 1 87 ? 9.431 0.823 -11.859 1.00 95.50 87 PHE A C 1
ATOM 656 O O . PHE A 1 87 ? 10.189 1.727 -11.533 1.00 95.50 87 PHE A O 1
ATOM 663 N N . CYS A 1 88 ? 8.100 0.977 -11.855 1.00 95.81 88 CYS A N 1
ATOM 664 C CA . CYS A 1 88 ? 7.441 2.261 -11.584 1.00 95.81 88 CYS A CA 1
ATOM 665 C C . CYS A 1 88 ? 7.073 2.495 -10.106 1.00 95.81 88 CYS A C 1
ATOM 667 O O . CYS A 1 88 ? 6.664 3.588 -9.740 1.00 95.81 88 CYS A O 1
ATOM 669 N N . THR A 1 89 ? 7.213 1.497 -9.225 1.00 95.00 89 THR A N 1
ATOM 670 C CA . THR A 1 89 ? 6.903 1.582 -7.776 1.00 95.00 89 THR A CA 1
ATOM 671 C C . THR A 1 89 ? 5.442 1.860 -7.391 1.00 95.00 89 THR A C 1
ATOM 673 O O . THR A 1 89 ? 5.132 1.945 -6.200 1.00 95.00 89 THR A O 1
ATOM 676 N N . GLU A 1 90 ? 4.539 1.879 -8.370 1.00 95.94 90 GLU A N 1
ATOM 677 C CA . GLU A 1 90 ? 3.096 2.044 -8.181 1.00 95.94 90 GLU A CA 1
ATOM 678 C C . GLU A 1 90 ? 2.394 0.776 -7.659 1.00 95.94 90 GLU A C 1
ATOM 680 O O . GLU A 1 90 ? 2.944 -0.334 -7.697 1.00 95.94 90 GLU A O 1
ATOM 685 N N . LEU A 1 91 ? 1.168 0.949 -7.143 1.00 96.94 91 LEU A N 1
ATOM 686 C CA . LEU A 1 91 ? 0.355 -0.111 -6.529 1.00 96.94 91 LEU A CA 1
ATOM 687 C C . LEU A 1 91 ? -0.731 -0.664 -7.470 1.00 96.94 91 LEU A C 1
ATOM 689 O O . LEU A 1 91 ? -1.539 0.074 -8.038 1.00 96.94 91 LEU A O 1
ATOM 693 N N . PHE A 1 92 ? -0.825 -1.993 -7.561 1.00 97.62 92 PHE A N 1
ATOM 694 C CA . PHE A 1 92 ? -1.723 -2.686 -8.491 1.00 97.62 92 PHE A CA 1
ATOM 695 C C . PHE A 1 92 ? -2.495 -3.851 -7.861 1.00 97.62 92 PHE A C 1
ATOM 697 O O . PHE A 1 92 ? -2.091 -4.428 -6.850 1.00 97.62 92 PHE A O 1
ATOM 704 N N . CYS A 1 93 ? -3.632 -4.210 -8.467 1.00 97.50 93 CYS A N 1
ATOM 705 C CA . CYS A 1 93 ? -4.375 -5.426 -8.130 1.00 97.50 93 CYS A CA 1
ATOM 706 C C . CYS A 1 93 ? -3.708 -6.678 -8.731 1.00 97.50 93 CYS A C 1
ATOM 708 O O . CYS A 1 93 ? -2.761 -6.580 -9.508 1.00 97.50 93 CYS A O 1
ATOM 710 N N . GLY A 1 94 ? -4.227 -7.867 -8.409 1.00 96.25 94 GLY A N 1
ATOM 711 C CA . GLY A 1 94 ? -3.687 -9.133 -8.919 1.00 96.25 94 GLY A CA 1
ATOM 712 C C . GLY A 1 94 ? -3.683 -9.261 -10.447 1.00 96.25 94 GLY A C 1
ATOM 713 O O . GLY A 1 94 ? -2.812 -9.950 -10.975 1.00 96.25 94 GLY A O 1
ATOM 714 N N . GLU A 1 95 ? -4.603 -8.575 -11.132 1.00 97.25 95 GLU A N 1
ATOM 715 C CA . GLU A 1 95 ? -4.712 -8.550 -12.598 1.00 97.25 95 GLU A CA 1
ATOM 716 C C . GLU A 1 95 ? -3.645 -7.645 -13.234 1.00 97.25 95 GLU A C 1
ATOM 718 O O . GLU A 1 95 ? -3.056 -8.005 -14.245 1.00 97.25 95 GLU A O 1
ATOM 723 N N . HIS A 1 96 ? -3.320 -6.515 -12.599 1.00 97.56 96 HIS A N 1
ATOM 724 C CA . HIS A 1 96 ? -2.426 -5.487 -13.152 1.00 97.56 96 HIS A CA 1
ATOM 725 C C . HIS A 1 96 ? -1.010 -5.507 -12.548 1.00 97.56 96 HIS A C 1
ATOM 727 O O . HIS A 1 96 ? -0.267 -4.538 -12.659 1.00 97.56 96 HIS A O 1
ATOM 733 N N . ARG A 1 97 ? -0.615 -6.592 -11.868 1.00 96.06 97 ARG A N 1
ATOM 734 C CA . ARG A 1 97 ? 0.676 -6.669 -11.154 1.00 96.06 97 ARG A CA 1
ATOM 735 C C . ARG A 1 97 ? 1.901 -6.819 -12.070 1.00 96.06 97 ARG A C 1
ATOM 737 O O . ARG A 1 97 ? 3.010 -6.530 -11.626 1.00 96.06 97 ARG A O 1
ATOM 744 N N . LEU A 1 98 ? 1.722 -7.321 -13.296 1.00 96.06 98 LEU A N 1
ATOM 745 C CA . LEU A 1 98 ? 2.802 -7.448 -14.280 1.00 96.06 98 LEU A CA 1
ATOM 746 C C . LEU A 1 98 ? 2.936 -6.137 -15.074 1.00 96.06 98 LEU A C 1
ATOM 748 O O . LEU A 1 98 ? 1.910 -5.517 -1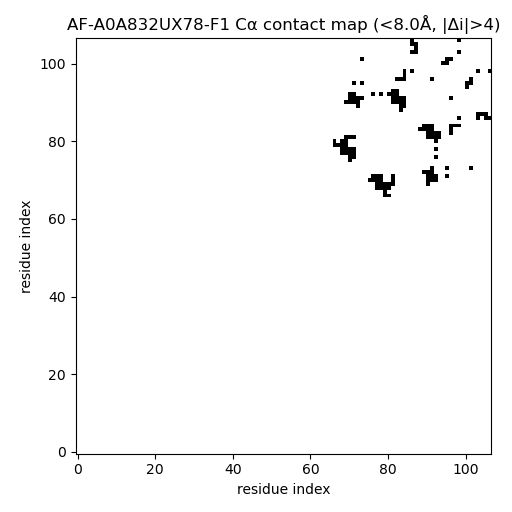5.352 1.00 96.06 98 LEU A O 1
ATOM 752 N N . PRO A 1 99 ? 4.159 -5.731 -15.460 1.00 96.12 99 PRO A N 1
ATOM 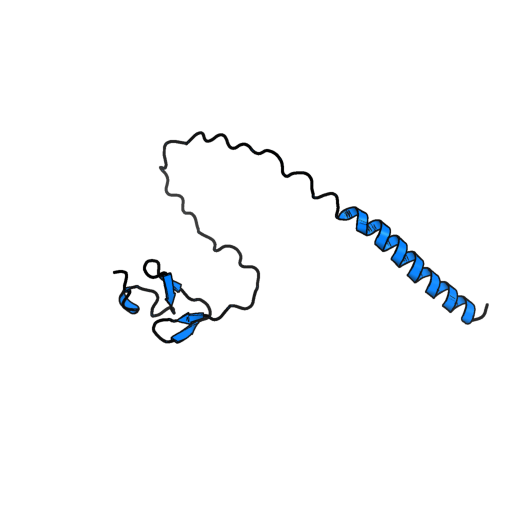753 C CA . PRO A 1 99 ? 4.396 -4.509 -16.235 1.00 96.12 99 PRO A CA 1
ATOM 754 C C . PRO A 1 99 ? 3.591 -4.416 -17.539 1.00 96.12 99 PRO A C 1
ATOM 756 O O . PRO A 1 99 ? 3.101 -3.346 -17.885 1.00 96.12 99 PRO A O 1
ATOM 759 N N . GLU A 1 100 ? 3.403 -5.550 -18.220 1.00 94.88 100 GLU A N 1
ATOM 760 C CA . GLU A 1 100 ? 2.620 -5.665 -19.460 1.00 94.88 100 GLU A CA 1
ATOM 761 C C . GLU A 1 100 ? 1.114 -5.434 -19.254 1.00 94.88 100 GLU A C 1
ATOM 763 O O . GLU A 1 100 ? 0.418 -5.030 -20.177 1.00 94.88 100 GLU A O 1
ATOM 768 N N . ASN A 1 101 ? 0.614 -5.625 -18.029 1.00 96.00 101 ASN A N 1
ATOM 769 C CA . ASN A 1 101 ? -0.804 -5.481 -17.706 1.00 96.00 101 ASN A CA 1
ATOM 770 C C . ASN A 1 101 ? -1.168 -4.071 -17.213 1.00 96.00 101 ASN A C 1
ATOM 772 O O . ASN A 1 101 ? -2.322 -3.842 -16.867 1.00 96.00 101 ASN A O 1
ATOM 776 N N . HIS A 1 102 ? -0.217 -3.141 -17.101 1.00 94.94 102 HIS A N 1
ATOM 777 C CA . HIS A 1 102 ? -0.510 -1.757 -16.704 1.00 94.94 102 HIS A CA 1
ATOM 778 C C . HIS A 1 102 ? 0.264 -0.707 -17.499 1.00 94.94 102 HIS A C 1
ATOM 780 O O . HIS A 1 102 ? 0.363 0.424 -17.030 1.00 94.94 102 HIS A O 1
ATOM 786 N N . GLU A 1 103 ? 0.816 -1.087 -18.657 1.00 93.81 103 GLU A N 1
ATOM 787 C CA . GLU A 1 103 ? 1.568 -0.183 -19.538 1.00 93.81 103 GLU A CA 1
ATOM 788 C C . GLU A 1 103 ? 2.665 0.575 -18.769 1.00 93.81 103 GLU A C 1
ATOM 790 O O . GLU A 1 103 ? 2.702 1.801 -18.721 1.00 93.81 103 GLU A O 1
ATOM 795 N N . CYS A 1 104 ? 3.533 -0.171 -18.078 1.00 95.38 104 CYS A N 1
ATOM 796 C CA . CYS A 1 104 ? 4.557 0.416 -17.214 1.00 95.38 104 CYS A CA 1
ATOM 797 C C . CYS A 1 104 ? 5.494 1.366 -17.983 1.00 95.38 104 CYS A C 1
ATOM 799 O O . CYS A 1 104 ? 6.245 0.922 -18.842 1.00 95.38 104 CYS A O 1
ATOM 801 N N . GLU A 1 105 ? 5.538 2.639 -17.585 1.00 90.94 105 GLU A N 1
ATOM 802 C CA . GLU A 1 105 ? 6.341 3.695 -18.234 1.00 90.94 105 GLU A CA 1
ATOM 803 C C . GLU A 1 105 ? 7.864 3.482 -18.161 1.00 90.94 105 GLU A C 1
ATOM 805 O O . GLU A 1 105 ? 8.619 4.085 -18.913 1.00 90.94 105 GLU A O 1
ATOM 810 N N . ALA A 1 106 ? 8.327 2.656 -17.221 1.00 86.25 106 ALA A N 1
ATOM 811 C CA . ALA A 1 106 ? 9.746 2.375 -16.994 1.00 86.25 106 ALA A CA 1
ATOM 812 C C . ALA A 1 106 ? 10.288 1.176 -17.810 1.00 86.25 106 ALA A C 1
ATOM 814 O O . ALA A 1 106 ? 11.370 0.672 -17.494 1.00 86.25 106 ALA A O 1
ATOM 815 N N . LEU A 1 107 ? 9.521 0.695 -18.796 1.00 78.69 107 LEU A N 1
ATOM 816 C CA . LEU A 1 107 ? 9.915 -0.311 -19.793 1.00 78.69 107 LEU A CA 1
ATOM 817 C C . LEU A 1 107 ? 10.322 0.364 -21.104 1.00 78.69 107 LEU A C 1
ATOM 819 O O . LEU A 1 107 ? 11.317 -0.111 -21.694 1.00 78.69 107 LEU A O 1
#

Secondary structure (DSSP, 8-state):
--HHHHHHHHHHHHHHHHHHHHHHHGGGGSSSSS----------------S------PPP--------PEEPTTT--EESSPEEPTTT--EE-SSS-SGGGTT-TT-

Radius of gyration: 30.35 Å; Cα contacts (8 Å, |Δi|>4): 72; chains: 1; bounding box: 58×26×87 Å

Foldseek 3Di:
DDPVVVVVVVVVVVVVVVVVVVVVVVVPPPPPPPDPDDDDDDPPDDPDPDDDDPPPPDDDPDDDDDQDFDAAPQPRDTDSDWAQAPQQRGTHDPQQNDCVNRVNPRD

pLDDT: mean 72.38, std 17.93, range [42.56, 97.62]

Solvent-accessible surface area (backbone atoms only — not comparable to full-atom values): 7258 Å² total; per-residue (Å²): 138,61,73,70,61,56,55,55,54,57,56,52,52,56,56,56,51,52,55,51,50,55,61,58,62,62,65,75,72,72,76,87,78,82,86,87,80,88,83,84,79,82,87,7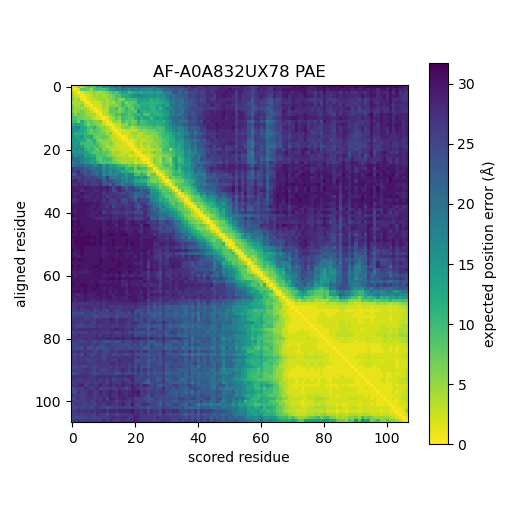4,80,81,83,81,96,77,77,92,74,82,74,77,79,71,75,78,85,72,78,93,61,83,72,71,64,40,58,12,72,81,81,63,48,77,27,69,72,60,37,67,35,93,72,75,63,48,43,15,36,89,80,37,50,48,58,87,56,55,71,47,89,72,115

Nearest PDB structures (foldseek):
  5ij4-assembly1_A  TM=9.252E-01  e=8.168E-04  Saccharomyces cerevisiae S288C
  1x4v-assembly1_A  TM=7.191E-01  e=1.551E-03  Homo sapiens
  1wfe-assembly1_A  TM=6.133E-01  e=9.891E-03  Mus musculus
  4lin-assembly2_D  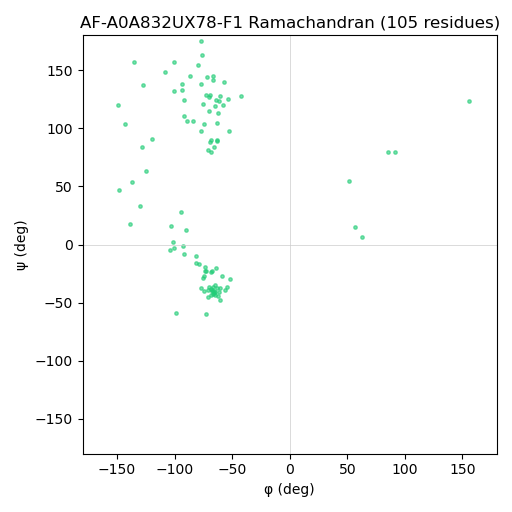TM=2.972E-01  e=9.248E+00  Lederbergvirus P22